Protein AF-A0A3M5VML0-F1 (afdb_monomer)

Mean predicted aligned error: 13.18 Å

Sequence (101 aa):
MMTDKNIWYLPGPFHRYEDDVKALAKKAGLRIIDANVTESRDNEAESPPKAKLKAEYAEDGAETSPAKLGVAELREWLTAQGVEFDPKAPKADLVKLIPAE

Organism: NCBI:txid663959

Solvent-accessible surface area (backbone atoms only — not comparable to full-atom values): 6403 Å² total; per-residue (Å²): 130,87,77,76,39,37,29,31,68,46,68,61,66,72,83,42,36,69,46,63,59,68,58,54,26,60,75,71,70,31,44,80,39,52,45,80,83,46,94,70,68,90,41,41,26,90,78,59,83,85,72,49,46,30,80,94,59,46,71,80,81,77,70,94,42,68,74,71,48,54,65,68,57,36,48,54,51,35,50,74,70,70,46,88,74,63,95,80,57,52,60,76,54,56,47,69,68,53,79,81,127

pLDDT: mean 77.5, std 11.66, range [42.38, 88.56]

Radius of gyration: 19.85 Å; Cα contacts (8 Å, |Δi|>4): 114; chains: 1; bounding box: 56×30×44 Å

Structure (mmCIF, N/CA/C/O backbone):
data_AF-A0A3M5VML0-F1
#
_entry.id   AF-A0A3M5VML0-F1
#
loop_
_atom_site.group_PDB
_atom_site.id
_atom_site.type_symbol
_atom_site.label_atom_id
_atom_site.label_alt_id
_atom_site.label_comp_id
_atom_site.label_asym_id
_atom_site.label_entity_id
_atom_site.label_seq_id
_atom_site.pdbx_PDB_ins_code
_atom_site.Cartn_x
_atom_site.Cartn_y
_atom_site.Cartn_z
_atom_site.occupancy
_atom_site.B_iso_or_equiv
_atom_site.auth_seq_id
_atom_site.auth_comp_id
_atom_site.auth_asym_id
_atom_site.auth_atom_id
_atom_site.pdbx_PDB_model_num
ATOM 1 N N . MET A 1 1 ? 35.028 2.486 -2.851 1.00 42.38 1 MET A N 1
ATOM 2 C CA . MET A 1 1 ? 34.135 1.363 -3.197 1.00 42.38 1 MET A CA 1
ATOM 3 C C . MET A 1 1 ? 32.948 1.994 -3.899 1.00 42.38 1 MET A C 1
ATOM 5 O O . MET A 1 1 ? 32.217 2.718 -3.239 1.00 42.38 1 MET A O 1
ATOM 9 N N . MET A 1 2 ? 32.841 1.881 -5.226 1.00 51.56 2 MET A N 1
ATOM 10 C CA . MET A 1 2 ? 31.624 2.321 -5.912 1.00 51.56 2 MET A CA 1
ATOM 11 C C . MET A 1 2 ? 30.556 1.295 -5.564 1.00 51.56 2 MET A C 1
ATOM 13 O O . MET A 1 2 ? 30.649 0.151 -5.989 1.00 51.56 2 MET A O 1
ATOM 17 N N . THR A 1 3 ? 29.603 1.659 -4.716 1.00 58.09 3 THR A N 1
ATOM 18 C CA . THR A 1 3 ? 28.405 0.844 -4.547 1.00 58.09 3 THR A CA 1
ATOM 19 C C . THR A 1 3 ? 27.619 1.007 -5.843 1.00 58.09 3 THR A C 1
ATOM 21 O O . THR A 1 3 ? 27.096 2.090 -6.102 1.00 58.09 3 THR A O 1
ATOM 24 N N . ASP A 1 4 ? 27.596 -0.019 -6.693 1.00 70.75 4 ASP A N 1
ATOM 25 C CA . ASP A 1 4 ? 26.820 -0.056 -7.937 1.00 70.75 4 ASP A CA 1
ATOM 26 C C . ASP A 1 4 ? 25.313 -0.139 -7.623 1.00 70.75 4 ASP A C 1
ATOM 28 O O . ASP A 1 4 ? 24.631 -1.113 -7.940 1.00 70.75 4 ASP A O 1
ATOM 32 N N . LYS A 1 5 ? 24.785 0.894 -6.959 1.00 80.50 5 LYS A N 1
ATOM 33 C CA . LYS A 1 5 ? 23.374 1.065 -6.609 1.00 80.50 5 LYS A CA 1
ATOM 34 C C . LYS A 1 5 ? 22.572 1.390 -7.864 1.00 80.50 5 LYS A C 1
ATOM 36 O O . LYS A 1 5 ? 22.214 2.538 -8.120 1.00 80.50 5 LYS A O 1
ATOM 41 N N . ASN A 1 6 ? 22.346 0.380 -8.692 1.00 86.38 6 ASN A N 1
ATOM 42 C CA . ASN A 1 6 ? 21.605 0.488 -9.946 1.00 86.38 6 ASN A CA 1
ATOM 43 C C . ASN A 1 6 ? 20.405 -0.465 -10.003 1.00 86.38 6 ASN A C 1
ATOM 45 O O . ASN A 1 6 ? 19.824 -0.658 -11.074 1.00 86.38 6 ASN A O 1
ATOM 49 N N . ILE A 1 7 ? 20.029 -1.068 -8.874 1.00 88.06 7 ILE A N 1
ATOM 50 C CA . ILE A 1 7 ? 18.919 -2.010 -8.811 1.00 88.06 7 ILE A CA 1
ATOM 51 C C . ILE A 1 7 ? 17.650 -1.285 -8.390 1.00 88.06 7 ILE A C 1
ATOM 53 O O . ILE A 1 7 ? 17.563 -0.713 -7.312 1.00 88.06 7 ILE A O 1
ATOM 57 N N . TRP A 1 8 ? 16.625 -1.345 -9.224 1.00 88.31 8 TRP A N 1
ATOM 58 C CA . TRP A 1 8 ? 15.288 -0.949 -8.831 1.00 88.31 8 TRP A CA 1
ATOM 59 C C . TRP A 1 8 ? 14.529 -2.177 -8.339 1.00 88.31 8 TRP A C 1
ATOM 61 O O . TRP A 1 8 ? 14.075 -3.008 -9.130 1.00 88.31 8 TRP A O 1
ATOM 71 N N . TYR A 1 9 ? 14.410 -2.291 -7.019 1.00 85.31 9 TYR A N 1
ATOM 72 C CA . TYR A 1 9 ? 13.590 -3.318 -6.399 1.00 85.31 9 TYR A CA 1
ATOM 73 C C . TYR A 1 9 ? 12.122 -2.948 -6.536 1.00 85.31 9 TYR A C 1
ATOM 75 O O . TYR A 1 9 ? 11.643 -1.987 -5.938 1.00 85.31 9 TYR A O 1
ATOM 83 N N . LEU A 1 10 ? 11.408 -3.716 -7.346 1.00 84.50 10 LEU A N 1
ATOM 84 C CA . LEU A 1 10 ? 10.002 -3.487 -7.617 1.00 84.50 10 LEU A CA 1
ATOM 85 C C . LEU A 1 10 ? 9.233 -4.760 -7.244 1.00 84.50 10 LEU A C 1
ATOM 87 O O . LEU A 1 10 ? 9.556 -5.824 -7.773 1.00 84.50 10 LEU A O 1
ATOM 91 N N . PRO A 1 11 ? 8.268 -4.709 -6.311 1.00 80.31 11 PRO A N 1
ATOM 92 C CA . PRO A 1 11 ? 7.508 -5.894 -5.941 1.00 80.31 11 PRO A CA 1
ATOM 93 C C . PRO A 1 11 ? 6.616 -6.322 -7.107 1.00 80.31 11 PRO A C 1
ATOM 95 O O . PRO A 1 11 ? 5.674 -5.637 -7.493 1.00 80.31 11 PRO A O 1
ATOM 98 N N . GLY A 1 12 ? 6.912 -7.473 -7.699 1.00 73.44 12 GLY A N 1
ATOM 99 C CA . GLY A 1 12 ? 6.036 -8.086 -8.674 1.00 73.44 12 GLY A CA 1
ATOM 100 C C . GLY A 1 12 ? 4.725 -8.556 -8.035 1.00 73.44 12 GLY A C 1
ATOM 101 O O . GLY A 1 12 ? 4.598 -8.617 -6.809 1.00 73.44 12 GLY A O 1
ATOM 102 N N . PRO A 1 13 ? 3.738 -8.933 -8.861 1.00 76.00 13 PRO A N 1
ATOM 103 C CA . PRO A 1 13 ? 3.815 -9.080 -10.317 1.00 76.00 13 PRO A CA 1
ATOM 104 C C . PRO A 1 13 ? 3.831 -7.770 -11.128 1.00 76.00 13 PRO A C 1
ATOM 106 O O . PRO A 1 13 ? 2.950 -6.927 -10.995 1.00 76.00 13 PRO A O 1
ATOM 109 N N . PHE A 1 14 ? 4.767 -7.647 -12.079 1.00 78.81 14 PHE A N 1
ATOM 110 C CA . PHE A 1 14 ? 4.947 -6.431 -12.892 1.00 78.81 14 PHE A CA 1
ATOM 111 C C . PHE A 1 14 ? 3.764 -6.064 -13.805 1.00 78.81 14 PHE A C 1
ATOM 113 O O . PHE A 1 14 ? 3.653 -4.922 -14.233 1.00 78.81 14 PHE A O 1
ATOM 120 N N . HIS A 1 15 ? 2.857 -7.004 -14.083 1.00 75.00 15 HIS A N 1
ATOM 121 C CA . HIS A 1 15 ? 1.623 -6.736 -14.834 1.00 75.00 15 HIS A CA 1
ATOM 122 C C . HIS A 1 15 ? 0.581 -5.937 -14.032 1.00 75.00 15 HIS A C 1
ATOM 124 O O . HIS A 1 15 ? -0.414 -5.480 -14.593 1.00 75.00 15 HIS A O 1
ATOM 130 N N . ARG A 1 16 ? 0.783 -5.799 -12.716 1.00 78.81 16 ARG A N 1
ATOM 131 C CA . ARG A 1 16 ? -0.072 -5.000 -11.835 1.00 78.81 16 ARG A CA 1
ATOM 132 C C . ARG A 1 16 ? 0.216 -3.508 -11.942 1.00 78.81 16 ARG A C 1
ATOM 134 O O . ARG A 1 16 ? -0.578 -2.723 -11.447 1.00 78.81 16 ARG A O 1
ATOM 141 N N . TYR A 1 17 ? 1.316 -3.111 -12.574 1.00 81.12 17 TYR A N 1
ATOM 142 C CA . TYR A 1 17 ? 1.656 -1.707 -12.766 1.00 81.12 17 TYR A CA 1
ATOM 143 C C . TYR A 1 17 ? 0.917 -1.126 -13.969 1.00 81.12 17 TYR A C 1
ATOM 145 O O . TYR A 1 17 ? 0.714 -1.796 -14.981 1.00 81.12 17 TYR A O 1
ATOM 153 N N . GLU A 1 18 ? 0.457 0.112 -13.818 1.00 80.50 18 GLU A N 1
ATOM 154 C CA . GLU A 1 18 ? -0.118 0.901 -14.907 1.00 80.50 18 GLU A CA 1
ATOM 155 C C . GLU A 1 18 ? 0.994 1.481 -15.783 1.00 80.50 18 GLU A C 1
ATOM 157 O O . GLU A 1 18 ? 0.893 1.474 -17.008 1.00 80.50 18 GLU A O 1
ATOM 162 N N . ASP A 1 19 ? 2.078 1.922 -15.143 1.00 80.12 19 ASP A N 1
ATOM 163 C CA . ASP A 1 19 ? 3.268 2.405 -15.826 1.00 80.12 19 ASP A CA 1
ATOM 164 C C . ASP A 1 19 ? 4.117 1.263 -16.393 1.00 80.12 19 ASP A C 1
ATOM 166 O O . ASP A 1 19 ? 4.241 0.175 -15.822 1.00 80.12 19 ASP A O 1
ATOM 170 N N . ASP A 1 20 ? 4.798 1.556 -17.499 1.00 84.81 20 ASP A N 1
ATOM 171 C CA . ASP A 1 20 ? 5.716 0.630 -18.147 1.00 84.81 20 ASP A CA 1
ATOM 172 C C . ASP A 1 20 ? 7.037 0.551 -17.361 1.00 84.81 20 ASP A C 1
ATOM 174 O O . ASP A 1 20 ? 8.009 1.275 -17.606 1.00 84.81 20 ASP A O 1
ATOM 178 N N . VAL A 1 21 ? 7.063 -0.327 -16.355 1.00 83.69 21 VAL A N 1
ATOM 179 C CA . VAL A 1 21 ? 8.185 -0.477 -15.412 1.00 83.69 21 VAL A CA 1
ATOM 180 C C . VAL A 1 21 ? 9.504 -0.753 -16.138 1.00 83.69 21 VAL A C 1
ATOM 182 O O . VAL A 1 21 ?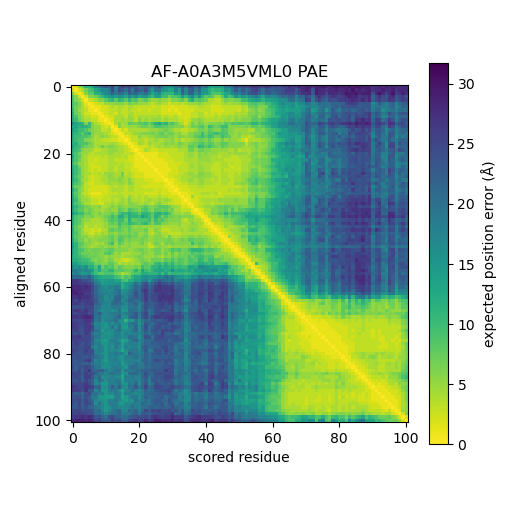 10.543 -0.212 -15.775 1.00 83.69 21 VAL A O 1
ATOM 185 N N . LYS A 1 22 ? 9.482 -1.505 -17.246 1.00 83.62 22 LYS A N 1
ATOM 186 C CA . LYS A 1 22 ? 10.679 -1.755 -18.067 1.00 83.62 22 LYS A CA 1
ATOM 187 C C . LYS A 1 22 ? 11.188 -0.483 -18.737 1.00 83.62 22 LYS A C 1
ATOM 189 O O . LYS A 1 22 ? 12.400 -0.262 -18.768 1.00 83.62 22 LYS A O 1
ATOM 194 N N . ALA A 1 23 ? 10.291 0.356 -19.251 1.00 87.25 23 ALA A N 1
ATOM 195 C CA . ALA A 1 23 ? 10.666 1.637 -19.839 1.00 87.25 23 ALA A CA 1
ATOM 196 C C . ALA A 1 23 ? 11.225 2.604 -18.785 1.00 87.25 23 ALA A C 1
ATOM 198 O O . ALA A 1 23 ? 12.238 3.253 -19.042 1.00 87.25 23 ALA A O 1
ATOM 199 N N . LEU A 1 24 ? 10.624 2.655 -17.590 1.00 85.50 24 LEU A N 1
ATOM 200 C CA . LEU A 1 24 ? 11.099 3.469 -16.465 1.00 85.50 24 LEU A CA 1
ATOM 201 C C . LEU A 1 24 ? 12.509 3.063 -16.024 1.00 85.50 24 LEU A C 1
ATOM 203 O O . LEU A 1 24 ? 13.386 3.918 -15.903 1.00 85.50 24 LEU A O 1
ATOM 207 N N . ALA A 1 25 ? 12.753 1.760 -15.871 1.00 86.75 25 ALA A N 1
ATOM 208 C CA . ALA A 1 25 ? 14.064 1.236 -15.510 1.00 86.75 25 ALA A CA 1
ATOM 209 C C . ALA A 1 25 ? 15.109 1.559 -16.584 1.00 86.75 25 ALA A C 1
ATOM 211 O O . ALA A 1 25 ? 16.167 2.098 -16.279 1.00 86.75 25 ALA A O 1
ATOM 212 N N . LYS A 1 26 ? 14.781 1.325 -17.862 1.00 87.00 26 LYS A N 1
ATOM 213 C CA . LYS A 1 26 ? 15.670 1.627 -18.993 1.00 87.00 26 LYS A CA 1
ATOM 214 C C . LYS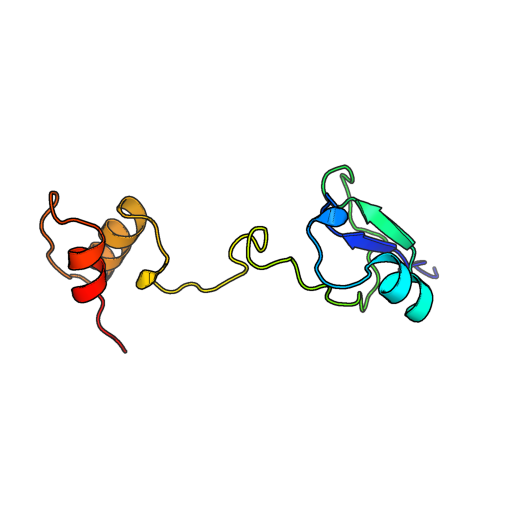 A 1 26 ? 15.983 3.120 -19.107 1.00 87.00 26 LYS A C 1
ATOM 216 O O . LYS A 1 26 ? 17.126 3.473 -19.378 1.00 87.00 26 LYS A O 1
ATOM 221 N N . LYS A 1 27 ? 14.993 3.990 -18.885 1.00 85.75 27 LYS A N 1
ATOM 222 C CA . LYS A 1 27 ? 15.159 5.452 -18.892 1.00 85.75 27 LYS A CA 1
ATOM 223 C C . LYS A 1 27 ? 16.079 5.926 -17.767 1.00 85.75 27 LYS A C 1
ATOM 225 O O . LYS A 1 27 ? 16.852 6.852 -17.978 1.00 85.75 27 LYS A O 1
ATOM 230 N N . ALA A 1 28 ? 15.997 5.285 -16.604 1.00 82.38 28 ALA A N 1
ATOM 231 C CA . ALA A 1 28 ? 16.837 5.575 -15.447 1.00 82.38 28 ALA A CA 1
ATOM 232 C C . ALA A 1 28 ? 18.184 4.819 -15.453 1.00 82.38 28 ALA A C 1
ATOM 234 O O . ALA A 1 28 ? 19.019 5.063 -14.591 1.00 82.38 28 ALA A O 1
ATOM 235 N N . GLY A 1 29 ? 18.411 3.902 -16.404 1.00 85.38 29 GLY A N 1
ATOM 236 C CA . GLY A 1 29 ? 19.608 3.054 -16.436 1.00 85.38 29 GLY A CA 1
ATOM 237 C C . GLY A 1 29 ? 19.662 2.004 -15.316 1.00 85.38 29 GLY A C 1
ATOM 238 O O . GLY A 1 29 ? 20.745 1.545 -14.962 1.00 85.38 29 GLY A O 1
ATOM 239 N N . LEU A 1 30 ? 18.509 1.631 -14.756 1.00 88.38 30 LEU A N 1
ATOM 240 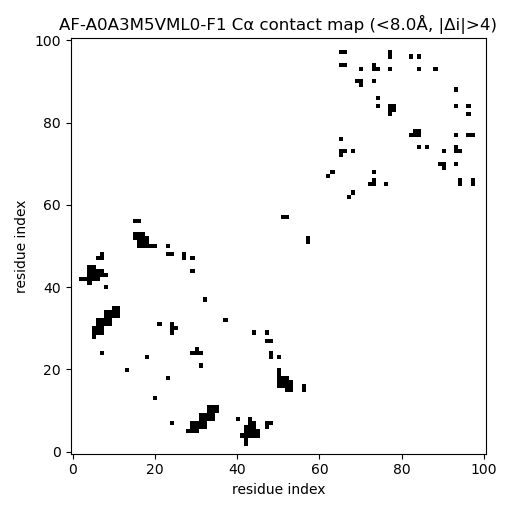C CA . LEU A 1 30 ? 18.377 0.725 -13.615 1.00 88.38 30 LEU A CA 1
ATOM 241 C C . LEU A 1 30 ? 17.975 -0.692 -14.049 1.00 88.38 30 LEU A C 1
ATOM 243 O O . LEU A 1 30 ? 17.316 -0.889 -15.073 1.00 88.38 30 LEU A O 1
ATOM 247 N N . ARG A 1 31 ? 18.334 -1.697 -13.245 1.00 85.44 31 ARG A N 1
ATOM 248 C CA . ARG A 1 31 ? 17.902 -3.094 -13.412 1.00 85.44 31 ARG A CA 1
ATOM 249 C C . ARG A 1 31 ? 16.739 -3.393 -12.478 1.00 85.44 31 ARG A C 1
ATOM 251 O O . ARG A 1 31 ? 16.864 -3.195 -11.278 1.00 85.44 31 ARG A O 1
ATOM 258 N N . ILE A 1 32 ? 15.634 -3.903 -13.015 1.00 86.88 32 ILE A N 1
ATOM 259 C CA . ILE A 1 32 ? 14.483 -4.300 -12.195 1.00 86.88 32 ILE A CA 1
ATOM 260 C C . ILE A 1 32 ? 14.775 -5.653 -11.559 1.00 86.88 32 ILE A C 1
ATOM 262 O O . ILE A 1 32 ? 15.045 -6.617 -12.276 1.00 86.88 32 ILE A O 1
ATOM 266 N N . ILE A 1 33 ? 14.677 -5.724 -10.238 1.00 85.69 33 ILE A N 1
ATOM 267 C CA . ILE A 1 33 ? 14.714 -6.975 -9.482 1.00 85.69 33 ILE A CA 1
ATOM 268 C C . ILE A 1 33 ? 13.419 -7.079 -8.690 1.00 85.69 33 ILE A C 1
ATOM 270 O O . ILE A 1 33 ? 12.930 -6.087 -8.150 1.00 85.69 33 ILE A O 1
ATOM 274 N N . ASP A 1 34 ? 12.841 -8.276 -8.653 1.00 83.75 34 ASP A N 1
ATOM 275 C CA . ASP A 1 34 ? 11.630 -8.501 -7.879 1.00 83.75 34 ASP A CA 1
ATOM 276 C C . ASP A 1 34 ? 11.933 -8.372 -6.379 1.00 83.75 34 ASP A C 1
ATOM 278 O O . ASP A 1 34 ? 12.822 -9.033 -5.839 1.00 83.75 34 ASP A O 1
ATOM 282 N N . ALA A 1 35 ? 11.206 -7.471 -5.716 1.00 82.56 35 ALA A N 1
ATOM 283 C CA . ALA A 1 35 ? 11.426 -7.167 -4.306 1.00 82.56 35 ALA A CA 1
ATOM 284 C C . ALA A 1 35 ? 10.915 -8.261 -3.348 1.00 82.56 35 ALA A C 1
ATOM 286 O O . ALA A 1 35 ? 11.244 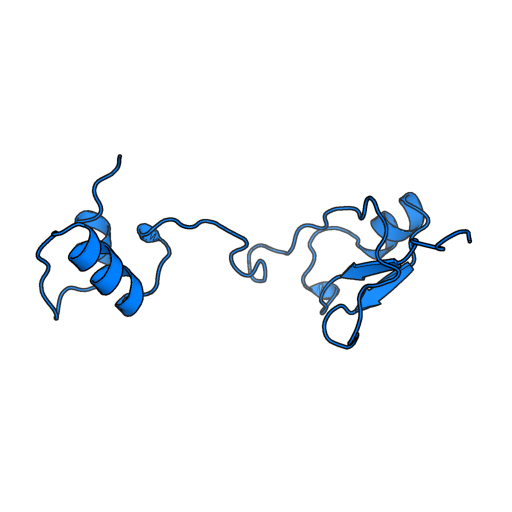-8.203 -2.165 1.00 82.56 35 ALA A O 1
ATOM 287 N N . ASN A 1 36 ? 10.117 -9.226 -3.824 1.00 78.06 36 ASN A N 1
ATOM 288 C CA . ASN A 1 36 ? 9.571 -10.315 -3.008 1.00 78.06 36 ASN A CA 1
ATOM 289 C C . ASN A 1 36 ? 10.520 -11.519 -2.934 1.00 78.06 36 ASN A C 1
ATOM 291 O O . ASN A 1 36 ? 10.490 -12.258 -1.957 1.00 78.06 36 ASN A O 1
ATOM 295 N N . VAL A 1 37 ? 11.357 -11.725 -3.956 1.00 76.56 37 VAL A N 1
ATOM 296 C CA . VAL A 1 37 ? 12.328 -12.838 -4.022 1.00 76.56 37 VAL A CA 1
ATOM 297 C C . VAL A 1 37 ? 13.734 -12.452 -3.557 1.00 76.56 37 VAL A C 1
ATOM 299 O O . VAL A 1 37 ? 14.636 -13.285 -3.569 1.00 76.56 37 VAL A O 1
ATOM 302 N N . THR A 1 38 ? 13.944 -11.188 -3.186 1.00 77.75 38 THR A N 1
ATOM 303 C CA . THR A 1 38 ? 15.248 -10.667 -2.766 1.00 77.75 38 THR A CA 1
ATOM 304 C C . THR A 1 38 ? 15.305 -10.524 -1.250 1.00 77.75 38 THR A C 1
ATOM 306 O O . THR A 1 38 ? 14.511 -9.810 -0.643 1.00 77.75 38 THR A O 1
ATOM 309 N N . GLU A 1 39 ? 16.275 -11.191 -0.634 1.00 72.06 39 GLU A N 1
ATOM 310 C CA . GLU A 1 39 ? 16.463 -11.181 0.823 1.00 72.06 39 GLU A CA 1
ATOM 311 C C . GLU A 1 39 ? 17.119 -9.876 1.312 1.00 72.06 39 GLU A C 1
ATOM 313 O O . GLU A 1 39 ? 16.917 -9.466 2.452 1.00 72.06 39 GLU A O 1
ATOM 318 N N . SER A 1 40 ? 17.854 -9.187 0.427 1.00 74.19 40 SER A N 1
ATOM 319 C CA . SER A 1 40 ? 18.577 -7.946 0.727 1.00 74.19 40 SER A CA 1
ATOM 320 C C . SER A 1 40 ? 18.424 -6.910 -0.385 1.00 74.19 40 SER A C 1
ATOM 322 O O . SER A 1 40 ? 18.425 -7.247 -1.572 1.00 74.19 40 SER A O 1
ATOM 324 N N . ARG A 1 41 ? 18.334 -5.631 0.003 1.00 78.88 41 ARG A N 1
ATOM 325 C CA . ARG A 1 41 ? 18.207 -4.470 -0.901 1.00 78.88 41 ARG A CA 1
ATOM 326 C C . ARG A 1 41 ? 19.463 -3.595 -0.949 1.00 78.88 41 ARG A C 1
ATOM 328 O O . ARG A 1 41 ? 19.396 -2.413 -1.255 1.00 78.88 41 ARG A O 1
ATOM 335 N N . ASP A 1 42 ? 20.623 -4.177 -0.663 1.00 77.88 42 ASP A N 1
ATOM 336 C CA . ASP A 1 42 ? 21.894 -3.447 -0.518 1.00 77.88 42 ASP A CA 1
ATOM 337 C C . ASP A 1 42 ? 22.324 -2.690 -1.797 1.00 77.88 42 ASP A C 1
ATOM 339 O O . ASP A 1 42 ? 22.994 -1.662 -1.739 1.00 77.88 42 ASP A O 1
ATOM 343 N N . ASN A 1 43 ? 21.863 -3.156 -2.966 1.00 81.19 43 ASN A N 1
ATOM 344 C CA . ASN A 1 43 ? 22.140 -2.546 -4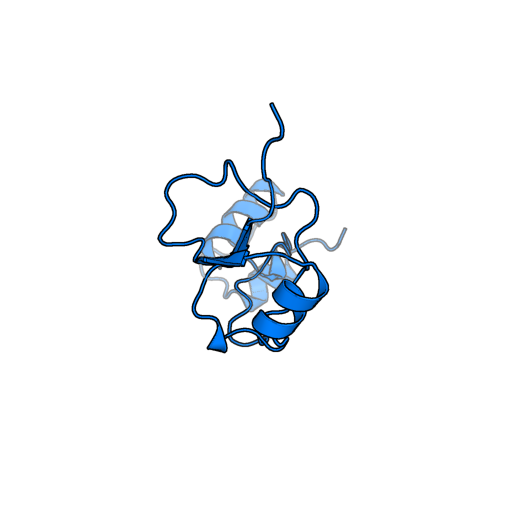.272 1.00 81.19 43 ASN A CA 1
ATOM 345 C C . ASN A 1 43 ? 21.018 -1.614 -4.765 1.00 81.19 43 ASN A C 1
ATOM 347 O O . ASN A 1 43 ? 20.982 -1.273 -5.952 1.00 81.19 43 ASN A O 1
ATOM 351 N N . GLU A 1 44 ? 20.080 -1.235 -3.888 1.00 83.19 44 GLU A N 1
ATOM 352 C CA . GLU A 1 44 ? 18.936 -0.404 -4.259 1.00 83.19 44 GLU A CA 1
ATOM 353 C C . GLU A 1 44 ? 19.421 0.933 -4.803 1.00 83.19 44 GLU A C 1
ATOM 355 O O . GLU A 1 44 ? 20.246 1.617 -4.193 1.00 83.19 44 GLU A O 1
ATOM 360 N N . ALA A 1 45 ? 18.912 1.279 -5.980 1.00 83.25 45 ALA A N 1
ATOM 361 C CA . ALA A 1 45 ? 19.157 2.547 -6.622 1.00 83.25 45 ALA A CA 1
ATOM 362 C C . ALA A 1 45 ? 18.823 3.671 -5.651 1.00 83.25 45 ALA A C 1
ATOM 364 O O . ALA A 1 45 ? 17.755 3.678 -5.051 1.00 83.25 45 ALA A O 1
ATOM 365 N N . GLU A 1 46 ? 19.721 4.644 -5.528 1.00 78.25 46 GLU A N 1
ATOM 366 C CA . GLU A 1 46 ? 19.532 5.757 -4.593 1.00 78.25 46 GLU A CA 1
ATOM 367 C C . GLU A 1 46 ? 18.304 6.612 -4.951 1.00 78.25 46 GLU A C 1
ATOM 369 O O . GLU A 1 46 ? 17.681 7.224 -4.088 1.00 78.25 46 GLU A O 1
ATOM 374 N N . SER A 1 47 ? 17.915 6.610 -6.231 1.00 76.62 47 SER A N 1
ATOM 375 C CA . SER A 1 47 ? 16.697 7.256 -6.713 1.00 76.62 47 SER A CA 1
ATOM 376 C C . SER A 1 47 ? 15.961 6.352 -7.711 1.00 76.62 47 SER A C 1
ATOM 378 O O . SER A 1 47 ? 16.115 6.502 -8.928 1.00 76.62 47 SER A O 1
ATOM 380 N N . PRO A 1 48 ? 15.184 5.365 -7.226 1.00 77.19 48 PRO A N 1
ATOM 381 C CA . PRO A 1 48 ? 14.397 4.511 -8.093 1.00 77.19 48 PRO A CA 1
ATOM 382 C C . PRO A 1 48 ? 13.138 5.260 -8.567 1.00 77.19 48 PRO A C 1
ATOM 384 O O . PRO A 1 48 ? 12.518 5.998 -7.793 1.00 77.19 48 PRO A O 1
ATOM 387 N N . PRO A 1 49 ? 12.716 5.084 -9.830 1.00 76.94 49 PRO A N 1
ATOM 388 C CA . PRO A 1 49 ? 11.468 5.655 -10.311 1.00 76.94 49 PRO A CA 1
ATOM 389 C C . PRO A 1 49 ? 10.279 5.061 -9.544 1.00 76.94 49 PRO A C 1
ATOM 391 O O . PRO A 1 49 ? 10.247 3.878 -9.215 1.00 76.94 49 PRO A O 1
ATOM 394 N N . LYS A 1 50 ?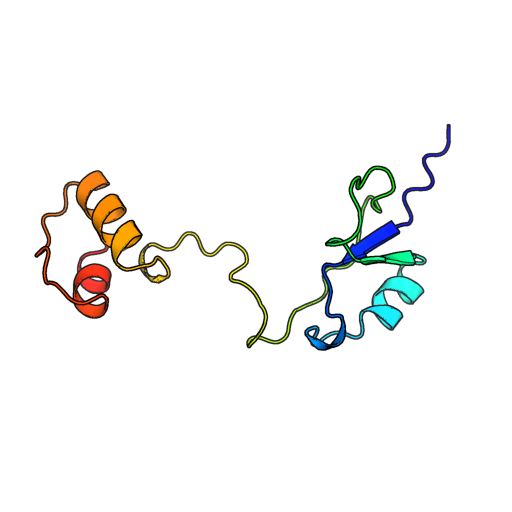 9.268 5.886 -9.266 1.00 74.19 50 LYS A N 1
ATOM 395 C CA . LYS A 1 50 ? 8.005 5.417 -8.686 1.00 74.19 50 LYS A CA 1
ATOM 396 C C . LYS A 1 50 ? 7.098 4.940 -9.815 1.00 74.19 50 LYS A C 1
ATOM 398 O O . LYS A 1 50 ? 6.662 5.755 -10.621 1.00 74.19 50 LYS A O 1
ATOM 403 N N . ALA A 1 51 ? 6.830 3.638 -9.871 1.00 76.88 51 ALA A N 1
ATOM 404 C CA . ALA A 1 51 ? 5.817 3.080 -10.761 1.00 76.88 51 ALA A CA 1
ATOM 405 C C . ALA A 1 51 ? 4.462 3.074 -10.059 1.00 76.88 51 ALA A C 1
ATOM 407 O O . ALA A 1 51 ? 4.369 2.642 -8.907 1.00 76.88 51 ALA A O 1
ATOM 408 N N . LYS A 1 52 ? 3.411 3.522 -10.747 1.00 74.31 52 LYS A N 1
ATOM 409 C CA . LYS A 1 52 ? 2.056 3.429 -10.214 1.00 74.31 52 LYS A CA 1
ATOM 410 C C . LYS A 1 52 ? 1.511 2.031 -10.455 1.00 74.31 52 LYS A C 1
ATOM 412 O O . LYS A 1 52 ? 1.545 1.509 -11.571 1.00 74.31 52 LYS A O 1
ATOM 41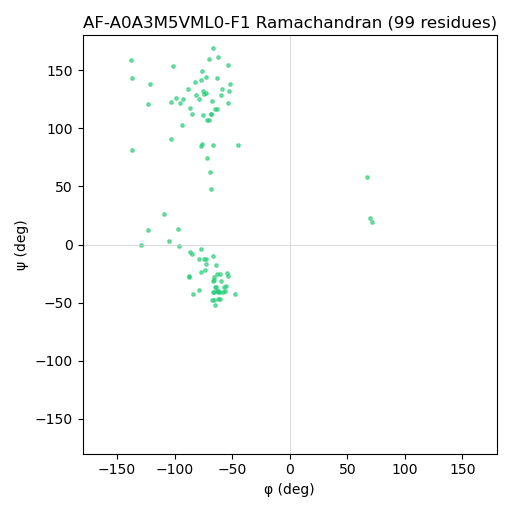7 N N . LEU A 1 53 ? 1.015 1.420 -9.387 1.00 74.44 53 LEU A N 1
ATOM 418 C CA . LEU A 1 53 ? 0.204 0.215 -9.477 1.00 74.44 53 LEU A CA 1
ATOM 419 C C . LEU A 1 53 ? -1.174 0.589 -10.032 1.00 74.44 53 LEU A C 1
ATOM 421 O O . LEU A 1 53 ? -1.702 1.658 -9.727 1.00 74.44 53 LEU A O 1
ATOM 425 N N . LYS A 1 54 ? -1.762 -0.297 -10.836 1.00 71.94 54 LYS A N 1
ATOM 426 C CA . LYS A 1 54 ? -3.185 -0.245 -11.182 1.00 71.94 54 LYS A CA 1
ATOM 427 C C . LYS A 1 54 ? -3.975 -0.148 -9.881 1.00 71.94 54 LYS A C 1
ATOM 429 O O . LYS A 1 54 ? -3.665 -0.872 -8.943 1.00 71.94 54 LYS A O 1
ATOM 434 N N . ALA A 1 55 ? -5.007 0.690 -9.841 1.00 63.59 55 ALA A N 1
ATOM 435 C CA . ALA A 1 55 ? -5.800 0.931 -8.630 1.00 63.59 55 ALA A CA 1
ATOM 436 C C . ALA A 1 55 ? -6.361 -0.352 -7.976 1.00 63.59 55 ALA A C 1
ATOM 438 O O . ALA A 1 55 ? -6.544 -0.392 -6.769 1.00 63.59 55 ALA A O 1
ATOM 439 N N . GLU A 1 56 ? -6.574 -1.414 -8.758 1.00 57.94 56 GLU A N 1
ATOM 440 C CA . GLU A 1 56 ? -7.017 -2.732 -8.276 1.00 57.94 56 GLU A CA 1
ATOM 441 C C . GLU A 1 56 ? -5.933 -3.526 -7.514 1.00 57.94 56 GLU A C 1
ATOM 443 O O . GLU A 1 56 ? -6.233 -4.475 -6.798 1.00 57.94 56 GLU A O 1
ATOM 448 N N . TYR A 1 57 ? -4.668 -3.130 -7.653 1.00 56.38 57 TYR A N 1
ATOM 449 C CA . TYR A 1 57 ? -3.490 -3.786 -7.079 1.00 56.38 57 TYR A CA 1
ATOM 450 C C . TYR A 1 57 ? -2.571 -2.839 -6.309 1.00 56.38 57 TYR A C 1
ATOM 452 O O . TYR A 1 57 ? -1.526 -3.271 -5.819 1.00 56.38 57 TYR A O 1
ATOM 460 N N . ALA A 1 58 ? -2.915 -1.554 -6.246 1.00 53.22 58 ALA A N 1
ATOM 461 C CA . ALA A 1 58 ? -2.309 -0.622 -5.321 1.00 53.22 58 ALA A CA 1
ATOM 462 C C . ALA A 1 58 ? -2.733 -1.065 -3.920 1.00 53.22 58 ALA A C 1
ATOM 464 O O . ALA A 1 58 ? -3.751 -0.619 -3.401 1.00 53.22 58 ALA A O 1
ATOM 465 N N . GLU A 1 59 ? -1.984 -2.005 -3.340 1.00 51.62 59 GLU A N 1
ATOM 466 C CA . GLU A 1 59 ? -2.049 -2.235 -1.904 1.00 51.62 59 GLU A CA 1
ATOM 467 C C . GLU A 1 59 ? -1.808 -0.877 -1.255 1.00 51.62 59 GLU A C 1
ATOM 469 O O . GLU A 1 59 ? -0.829 -0.200 -1.583 1.00 51.62 59 GLU A O 1
ATOM 474 N N . ASP A 1 60 ? -2.798 -0.475 -0.463 1.00 47.22 60 ASP A N 1
ATOM 475 C CA . ASP A 1 60 ? -3.018 0.821 0.166 1.00 47.22 60 ASP A CA 1
ATOM 476 C C . ASP A 1 60 ? -1.715 1.347 0.793 1.00 47.22 60 ASP A C 1
ATOM 478 O O . ASP A 1 60 ? -1.364 1.100 1.945 1.00 47.22 60 ASP A O 1
ATOM 482 N N . GLY A 1 61 ? -0.920 2.011 -0.041 1.00 45.16 61 GLY A N 1
ATOM 483 C CA . GLY A 1 61 ? 0.337 2.621 0.334 1.00 45.16 61 GLY A CA 1
ATOM 484 C C . GLY A 1 61 ? 0.040 3.916 1.060 1.00 45.16 61 GLY A C 1
ATOM 485 O O . GLY A 1 61 ? 0.073 4.979 0.448 1.00 45.16 61 GLY A O 1
ATOM 486 N N . ALA A 1 62 ? -0.199 3.795 2.363 1.00 48.41 62 ALA A N 1
ATOM 487 C CA . ALA A 1 62 ? -0.150 4.873 3.340 1.00 48.41 62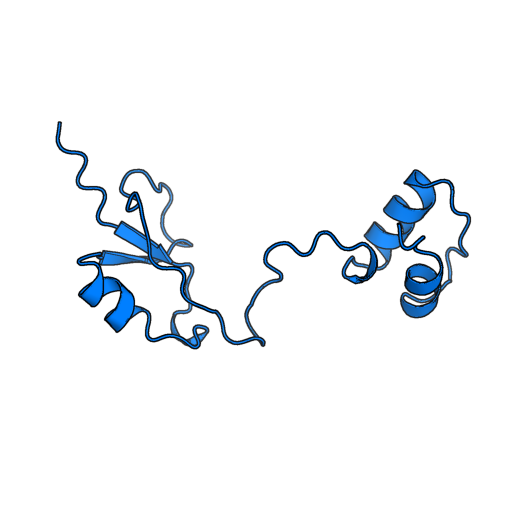 ALA A CA 1
ATOM 488 C C . ALA A 1 62 ? -1.222 5.966 3.206 1.00 48.41 62 ALA A C 1
ATOM 490 O O . ALA A 1 62 ? -0.904 7.154 3.186 1.00 48.41 62 ALA A O 1
ATOM 491 N N . GLU A 1 63 ? -2.497 5.586 3.264 1.00 43.56 63 GLU A N 1
ATOM 492 C CA . GLU A 1 63 ? -3.484 6.468 3.887 1.00 43.56 63 GLU A CA 1
ATOM 493 C C . GLU A 1 63 ? -3.788 5.914 5.280 1.00 43.56 63 GLU A C 1
ATOM 495 O O . GLU A 1 63 ? -4.682 5.093 5.462 1.00 43.56 63 GLU A O 1
ATOM 500 N N . THR A 1 64 ? -3.034 6.363 6.292 1.00 54.84 64 THR A N 1
ATOM 501 C CA . THR A 1 64 ? -3.311 6.111 7.721 1.00 54.84 64 THR A CA 1
ATOM 502 C C . THR A 1 64 ? -4.572 6.859 8.169 1.00 54.84 64 THR A C 1
ATOM 504 O O . THR A 1 64 ? -4.574 7.589 9.157 1.00 54.84 64 THR A O 1
ATOM 507 N N . SER A 1 65 ? -5.646 6.756 7.393 1.00 65.81 65 SER A N 1
ATOM 508 C CA . SER A 1 65 ? -6.934 7.341 7.696 1.00 65.81 65 SER A CA 1
ATOM 509 C C . SER A 1 65 ? -7.765 6.298 8.435 1.00 65.81 65 SER A C 1
ATOM 511 O O . SER A 1 65 ? -8.004 5.218 7.884 1.00 65.81 65 SER A O 1
ATOM 513 N N . PRO A 1 66 ? -8.298 6.609 9.628 1.00 68.75 66 PRO A N 1
ATOM 514 C CA . PRO A 1 66 ? -9.187 5.701 10.352 1.00 68.75 66 PRO A CA 1
ATOM 515 C C . PRO A 1 66 ? -10.395 5.252 9.513 1.00 68.75 66 PRO A C 1
ATOM 517 O O . PRO A 1 66 ? -10.905 4.154 9.700 1.00 68.75 66 PRO A O 1
ATOM 520 N N . ALA A 1 67 ? -10.802 6.030 8.503 1.00 75.12 67 ALA A N 1
ATOM 521 C CA . ALA A 1 67 ? -11.877 5.671 7.576 1.00 75.12 67 ALA A CA 1
ATOM 522 C C . ALA A 1 67 ? -11.555 4.455 6.681 1.00 75.12 67 ALA A C 1
ATOM 524 O O . ALA A 1 67 ? -12.458 3.729 6.249 1.00 75.12 67 ALA A O 1
ATOM 525 N N . LYS A 1 68 ? -10.269 4.225 6.399 1.00 73.62 68 LYS A N 1
ATOM 526 C CA . LYS A 1 68 ? -9.782 3.127 5.557 1.00 73.62 68 LYS A CA 1
ATOM 527 C C . LYS A 1 68 ? -9.541 1.849 6.367 1.00 73.62 68 LYS A C 1
ATOM 529 O O . LYS A 1 68 ? -9.738 0.769 5.810 1.00 73.62 68 LYS A O 1
ATOM 534 N N . LEU A 1 69 ? -9.250 1.966 7.670 1.00 75.44 69 LEU A N 1
ATOM 535 C CA . LEU A 1 69 ? -8.959 0.847 8.579 1.00 75.44 69 LEU A CA 1
ATOM 536 C C . LEU A 1 69 ? -10.053 -0.243 8.578 1.00 75.44 69 LEU A C 1
ATOM 538 O O . LEU A 1 69 ? -11.230 -0.009 8.266 1.00 75.44 69 LEU A O 1
ATOM 542 N N . GLY A 1 70 ? -9.665 -1.474 8.919 1.00 78.88 70 GLY A N 1
ATOM 543 C CA . GLY A 1 70 ? -10.603 -2.570 9.168 1.00 78.88 70 GLY A CA 1
ATOM 544 C C . GLY A 1 70 ? -11.524 -2.273 10.358 1.00 78.88 70 GLY A C 1
ATOM 545 O O . GLY A 1 70 ? -11.221 -1.431 11.193 1.00 78.88 70 GLY A O 1
ATOM 546 N N . VAL A 1 71 ? -12.660 -2.975 10.470 1.00 83.12 71 VAL A N 1
ATOM 547 C CA . VAL A 1 71 ? -13.608 -2.786 11.594 1.00 83.12 71 VAL A CA 1
ATOM 548 C C . VAL A 1 71 ? -12.935 -2.998 12.952 1.00 83.12 71 VAL A C 1
ATOM 550 O O . VAL A 1 71 ? -13.268 -2.294 13.895 1.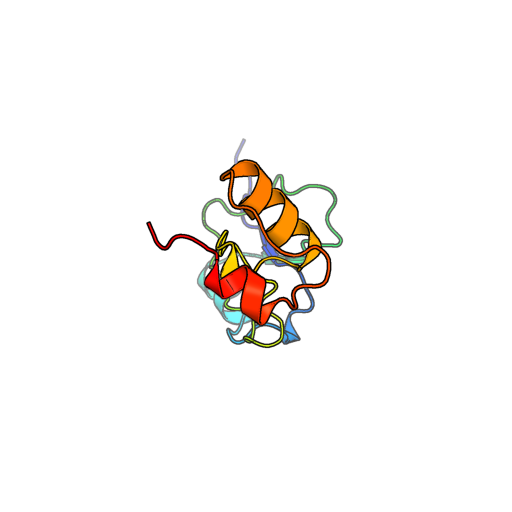00 83.12 71 VAL A O 1
ATOM 553 N N . ALA A 1 72 ? -12.001 -3.946 13.057 1.00 81.94 72 ALA A N 1
ATOM 554 C CA . ALA A 1 72 ? -11.254 -4.196 14.289 1.00 81.94 72 ALA A CA 1
ATOM 555 C C . ALA A 1 72 ? -10.366 -2.996 14.667 1.00 81.94 72 ALA A C 1
ATOM 557 O O . ALA A 1 72 ? -10.516 -2.454 15.757 1.00 81.94 72 ALA A O 1
ATOM 558 N N . GLU A 1 73 ? -9.546 -2.511 13.734 1.00 84.44 73 GLU A N 1
ATOM 559 C CA . GLU A 1 73 ? -8.671 -1.350 13.948 1.00 84.44 73 GLU A CA 1
ATOM 560 C C . GLU A 1 73 ? -9.445 -0.046 14.183 1.00 84.44 73 GLU A C 1
ATOM 562 O O . GLU A 1 73 ? -9.054 0.753 15.026 1.00 84.44 73 GLU A O 1
ATOM 567 N N . LEU A 1 74 ? -10.579 0.160 13.502 1.00 85.81 74 LEU A N 1
ATOM 568 C CA . LEU A 1 74 ? -11.466 1.307 13.736 1.00 85.81 74 LEU A CA 1
ATOM 569 C C . LEU A 1 74 ? -11.954 1.373 15.181 1.00 85.81 74 LEU A C 1
ATOM 571 O O . LEU A 1 74 ? -12.022 2.450 15.761 1.00 85.81 74 LEU A O 1
ATOM 575 N N . ARG A 1 75 ? -12.290 0.219 15.761 1.00 85.62 75 ARG A N 1
ATOM 576 C CA . ARG A 1 75 ? -12.745 0.116 17.150 1.00 85.62 75 ARG A CA 1
ATOM 577 C C . ARG A 1 75 ? -11.618 0.452 18.111 1.00 85.62 75 ARG A C 1
ATOM 579 O O . ARG A 1 75 ? -11.810 1.270 18.999 1.00 85.62 75 ARG A O 1
ATOM 586 N N . GLU A 1 76 ? -10.440 -0.126 17.903 1.00 87.31 76 GLU A N 1
ATOM 587 C CA . GLU A 1 76 ? -9.271 0.178 18.732 1.00 87.31 76 GLU A CA 1
ATOM 588 C C . GLU A 1 76 ? -8.892 1.659 18.652 1.00 87.31 76 GLU A C 1
ATOM 590 O O . GLU A 1 76 ? -8.631 2.284 19.678 1.00 87.31 76 GLU A O 1
ATOM 595 N N . TRP A 1 77 ? -8.948 2.247 17.456 1.00 85.94 77 TRP A N 1
ATOM 596 C CA . TRP A 1 77 ? -8.670 3.662 17.243 1.00 85.94 77 TRP A CA 1
ATOM 597 C C . TRP A 1 77 ? -9.709 4.566 17.919 1.00 85.94 77 TRP A C 1
ATOM 599 O O . TRP A 1 77 ? -9.333 5.474 18.653 1.00 85.94 77 TRP A O 1
ATOM 609 N N . LEU A 1 78 ? -11.008 4.292 17.755 1.00 88.31 78 LEU A N 1
ATOM 610 C CA . LEU A 1 78 ? -12.074 5.046 18.427 1.00 88.31 78 LEU A CA 1
ATOM 611 C C . LEU A 1 78 ? -11.978 4.917 19.954 1.00 88.31 78 LEU A C 1
ATOM 613 O O . LEU A 1 78 ? -12.089 5.918 20.655 1.00 88.31 78 LEU A O 1
ATOM 617 N N . THR A 1 79 ? -11.681 3.724 20.481 1.00 88.56 79 THR A N 1
ATOM 618 C CA . THR A 1 79 ? -11.456 3.519 21.921 1.00 88.56 79 THR A CA 1
ATOM 619 C C . THR A 1 79 ? -10.233 4.298 22.402 1.00 88.56 79 THR A C 1
ATOM 621 O O . THR A 1 79 ? -10.288 4.912 23.464 1.00 88.56 79 THR A O 1
ATOM 624 N N . ALA A 1 80 ? -9.152 4.338 21.619 1.00 88.31 80 ALA A N 1
ATOM 625 C CA . ALA A 1 80 ? -7.966 5.136 21.928 1.00 88.31 80 ALA A CA 1
ATOM 626 C C . ALA A 1 80 ? -8.245 6.650 21.900 1.00 88.31 80 ALA A C 1
ATOM 628 O O . ALA A 1 80 ? -7.637 7.395 22.663 1.00 88.31 80 ALA A O 1
ATOM 629 N N . GLN A 1 81 ? -9.184 7.100 21.063 1.00 84.69 81 GLN A N 1
ATOM 630 C CA . GLN A 1 81 ? -9.696 8.476 21.056 1.00 84.69 81 GLN A CA 1
ATOM 631 C C . GLN A 1 81 ? -10.700 8.754 22.191 1.00 84.69 81 GLN A C 1
ATOM 633 O O . GLN A 1 81 ? -11.153 9.886 22.342 1.00 84.69 81 GLN A O 1
ATOM 638 N N . GLY A 1 82 ? -11.063 7.747 22.995 1.00 88.44 82 GLY A N 1
ATOM 639 C CA . GLY A 1 82 ? -12.084 7.872 24.036 1.00 88.44 82 GLY A CA 1
ATOM 640 C C . GLY A 1 82 ? -13.508 7.993 23.485 1.00 88.44 82 GLY A C 1
ATOM 641 O O . GLY A 1 82 ? -14.401 8.459 24.190 1.00 88.44 82 GLY A O 1
ATOM 642 N N . VAL A 1 83 ? -13.726 7.593 22.231 1.00 86.88 83 VAL A N 1
ATOM 643 C CA . VAL A 1 83 ? -15.039 7.564 21.587 1.00 86.88 83 VAL A CA 1
ATOM 644 C C . VAL A 1 83 ? -15.714 6.231 21.904 1.00 86.88 83 VAL A C 1
ATOM 646 O O . VAL A 1 83 ? -15.230 5.166 21.518 1.00 86.88 83 VAL A O 1
ATOM 649 N N . GLU A 1 84 ? -16.850 6.283 22.599 1.00 86.94 84 GLU A N 1
ATOM 650 C CA . GLU A 1 84 ? -17.727 5.124 22.769 1.00 86.94 84 GLU A CA 1
ATOM 651 C C . GLU A 1 84 ? -18.463 4.818 21.461 1.00 86.94 84 GLU A C 1
ATOM 653 O O . GLU A 1 84 ? -19.072 5.688 20.838 1.00 86.94 84 GLU A O 1
ATOM 658 N N . PHE A 1 85 ? -18.422 3.556 21.050 1.00 86.75 85 PHE A N 1
ATOM 659 C CA . PHE A 1 85 ? -19.137 3.041 19.890 1.00 86.75 85 PHE A CA 1
ATOM 660 C C . PHE A 1 85 ? -19.753 1.687 20.225 1.00 86.75 85 PHE A C 1
ATOM 662 O O . PHE A 1 85 ? -19.303 0.972 21.123 1.00 86.75 85 PHE A O 1
ATOM 669 N N . ASP A 1 86 ? -20.767 1.297 19.460 1.00 85.88 86 ASP A N 1
ATOM 670 C CA . ASP A 1 86 ? -21.427 0.018 19.676 1.00 85.88 86 ASP A CA 1
ATOM 671 C C . ASP A 1 86 ? -20.540 -1.145 19.173 1.00 85.88 86 ASP A C 1
ATOM 673 O O . ASP A 1 86 ? -20.093 -1.135 18.020 1.00 85.88 86 ASP A O 1
ATOM 677 N N . PRO A 1 87 ? -20.281 -2.203 19.964 1.00 80.94 87 PRO A N 1
ATOM 678 C CA . PRO A 1 87 ? -19.469 -3.345 19.530 1.00 80.94 87 PRO A CA 1
ATOM 679 C C . PRO A 1 87 ? -20.134 -4.167 18.413 1.00 80.94 87 PRO A C 1
ATOM 681 O O . PRO A 1 87 ? -19.493 -5.038 17.813 1.00 80.94 87 PRO A O 1
ATOM 684 N N . LYS A 1 88 ? -21.409 -3.904 18.102 1.00 85.00 88 LYS A N 1
ATOM 685 C CA . LYS A 1 88 ? -22.114 -4.446 16.931 1.00 85.00 88 LYS A CA 1
ATOM 686 C C . LYS A 1 88 ? -22.302 -3.415 15.816 1.00 85.00 88 LYS A C 1
ATOM 688 O O . LYS A 1 88 ? -22.880 -3.761 14.787 1.00 85.00 88 LYS A O 1
ATOM 693 N N . ALA A 1 89 ? -21.784 -2.195 15.977 1.00 84.38 89 ALA A N 1
ATOM 694 C CA . ALA A 1 89 ? -21.836 -1.171 14.945 1.00 84.38 89 ALA A CA 1
ATOM 695 C C . ALA A 1 89 ? -21.142 -1.662 13.659 1.00 84.38 89 ALA A C 1
ATOM 697 O O . ALA A 1 89 ? -20.030 -2.215 13.722 1.00 84.38 89 ALA A O 1
ATOM 698 N N . PRO A 1 90 ? -21.776 -1.468 12.487 1.00 86.00 90 PRO A N 1
ATOM 699 C CA . PRO A 1 90 ? -21.150 -1.747 11.204 1.00 86.00 90 PRO A CA 1
ATOM 700 C C . PRO A 1 90 ? -20.040 -0.728 10.916 1.00 86.00 90 PRO A C 1
ATOM 702 O O . PRO A 1 90 ? -20.057 0.385 11.442 1.00 86.00 90 PRO A O 1
ATOM 705 N N . LYS A 1 91 ? -19.109 -1.070 10.008 1.00 81.12 91 LYS A N 1
ATOM 706 C CA . LYS A 1 91 ? -18.010 -0.173 9.588 1.00 81.12 91 LYS A CA 1
ATOM 707 C C . LYS A 1 91 ? -18.509 1.234 9.256 1.00 81.12 91 LYS A C 1
ATOM 709 O O . LYS A 1 91 ? -17.900 2.210 9.662 1.00 81.12 91 LYS A O 1
ATOM 714 N N . ALA A 1 92 ? -19.632 1.325 8.545 1.00 84.75 92 ALA A N 1
ATOM 715 C CA . ALA A 1 92 ? -20.211 2.595 8.125 1.00 84.75 92 ALA A CA 1
ATOM 716 C C . ALA A 1 92 ? -20.565 3.527 9.296 1.00 84.75 92 ALA A C 1
ATOM 718 O O . ALA A 1 92 ? -20.508 4.740 9.129 1.00 84.75 92 ALA A O 1
ATOM 719 N N . ASP A 1 93 ? -20.928 2.977 10.454 1.00 87.06 93 ASP A N 1
ATOM 720 C CA . ASP A 1 93 ? -21.268 3.766 11.637 1.00 87.06 93 ASP A CA 1
ATOM 721 C C . ASP A 1 93 ? -20.006 4.155 12.412 1.00 87.06 93 ASP A C 1
ATOM 723 O O . ASP A 1 93 ? -19.817 5.321 12.732 1.00 87.06 93 ASP A O 1
ATOM 727 N N . LEU A 1 94 ? -19.061 3.220 12.564 1.00 86.69 94 LEU A N 1
ATOM 728 C CA . LEU A 1 94 ? -17.743 3.497 13.150 1.00 86.69 94 LEU A CA 1
ATOM 729 C C . LEU A 1 94 ? -17.004 4.611 12.396 1.00 86.69 94 LEU A C 1
ATOM 731 O O . LEU A 1 94 ? -16.413 5.488 13.011 1.00 86.69 94 LEU A O 1
ATOM 735 N N . VAL A 1 95 ? -17.086 4.622 11.063 1.00 86.62 95 VAL A N 1
ATOM 736 C CA . VAL A 1 95 ? -16.467 5.666 10.233 1.00 86.62 95 VAL A CA 1
ATOM 737 C C . VAL A 1 95 ? -17.119 7.038 10.448 1.00 86.62 95 VAL A C 1
ATOM 739 O O . VAL A 1 95 ? -16.432 8.049 10.371 1.00 86.62 95 VAL A O 1
ATOM 742 N N . LYS A 1 96 ? -18.419 7.099 10.764 1.00 87.62 96 LYS A N 1
ATOM 743 C CA . LYS A 1 96 ? -19.107 8.363 11.094 1.00 87.62 96 LYS A CA 1
ATOM 744 C C . LYS A 1 96 ? -18.733 8.908 12.469 1.00 87.62 96 LYS A C 1
ATOM 746 O O . LYS A 1 96 ? -18.929 10.093 12.712 1.00 87.62 96 LYS A O 1
ATOM 751 N N . LEU A 1 97 ? -18.237 8.045 13.353 1.00 86.62 97 LEU A N 1
ATOM 752 C CA . LEU A 1 97 ? -17.778 8.412 14.690 1.00 86.62 97 LEU A CA 1
ATOM 753 C C . LEU A 1 97 ? -16.331 8.907 14.700 1.00 86.62 97 LEU A C 1
ATOM 755 O O . LEU A 1 97 ? -15.869 9.384 15.731 1.00 86.62 97 LEU A O 1
ATOM 759 N N . ILE A 1 98 ? -15.616 8.802 13.575 1.00 85.69 98 ILE A N 1
ATOM 760 C CA . ILE A 1 98 ? -14.279 9.370 13.439 1.00 85.69 98 ILE A CA 1
ATOM 761 C C . ILE A 1 98 ? -14.402 10.897 13.541 1.00 85.69 98 ILE A C 1
ATOM 763 O O . ILE A 1 98 ? -15.025 11.500 12.660 1.00 85.69 98 ILE A O 1
ATOM 767 N N . PRO A 1 99 ? -13.801 11.546 14.555 1.00 76.75 99 PRO A N 1
ATOM 768 C CA . PRO A 1 99 ? -13.659 12.990 14.541 1.00 76.75 99 PRO A CA 1
ATOM 769 C C . PRO A 1 99 ? -12.779 13.367 13.345 1.00 76.75 99 PRO A C 1
ATOM 771 O O . PRO A 1 99 ? -11.623 12.953 13.255 1.00 76.75 99 PRO A O 1
ATOM 774 N N . ALA A 1 100 ? -13.349 14.103 12.393 1.00 67.50 100 ALA A N 1
ATOM 775 C CA . ALA A 1 100 ? -12.549 14.824 11.418 1.00 67.50 100 ALA A CA 1
ATOM 776 C C . ALA A 1 100 ? -11.835 15.940 12.191 1.00 67.50 100 ALA A C 1
ATOM 778 O O . ALA A 1 100 ? -12.512 16.802 12.752 1.00 67.50 100 ALA A O 1
ATOM 779 N N . GLU A 1 101 ? -10.510 15.836 12.305 1.00 53.44 101 GLU A N 1
ATOM 780 C CA . GLU A 1 101 ? -9.654 16.872 12.899 1.00 53.44 101 GLU A CA 1
ATOM 781 C C . GLU A 1 101 ? -9.852 18.237 12.221 1.00 53.44 101 GLU A C 1
ATOM 783 O O . GLU A 1 101 ? -10.021 18.266 10.976 1.00 53.44 101 GLU A O 1
#

Nearest PDB structures (foldseek):
  1en7-assembly1_B  TM=9.397E-01  e=4.811E-01  Tequatrovirus T4
  2ld7-assembly1_A  TM=6.621E-01  e=9.849E-01  Mus musculus
  2qnc-assembly1_B  TM=7.147E-01  e=1.456E+00  Tequatrovirus T4
  2kve-assembly1_A  TM=6.986E-01  e=2.297E+00  Homo sapiens
  2out-assembly1_A  TM=3.969E-01  e=2.063E-01  Haemophilus influenzae

Foldseek 3Di:
DPLQLQEAADADPPVQFPDPLVVQSVVSVHHYDHNVPDPDNSSHHPDRDDTHGDPVPPPPDDPPDLLPDDPVVLVVVCVVVVHDDDPPDDSVVSSVSDPPD

InterPro domains:
  IPR025856 HeH/LEM domain [PF12949] (66-97)
  IPR036361 SAP domain superfamily [G3DSA:1.10.720.30] (69-101)

Secondary structure (DSSP, 8-state):
------EEEE-S-GGGBSS-HHHHHHHHTPEEEESSS-S--TTB-SS---PPBPTTT----S---TTTS-HHHHHHHHHHTT----TT--HHHHHHTS---